Protein AF-A0A5K1GRA2-F1 (afdb_monomer)

Organism: NCBI:txid210225

Solvent-accessible surface area (backbone atoms only — not comparable to full-atom values): 3528 Å² total; per-residue (Å²): 108,72,67,59,53,51,51,52,52,54,26,62,75,51,33,71,43,84,73,61,68,90,75,86,84,76,78,62,88,87,56,58,67,68,61,50,51,52,50,50,50,50,58,46,46,63,44,53,36,27,72,49,45,78,77,74,108

pLDDT: mean 94.99, std 2.97, range [82.44, 98.06]

Radius of gyration: 13.37 Å; Cα contacts (8 Å, |Δi|>4): 35; chains: 1; bounding box: 38×22×24 Å

Second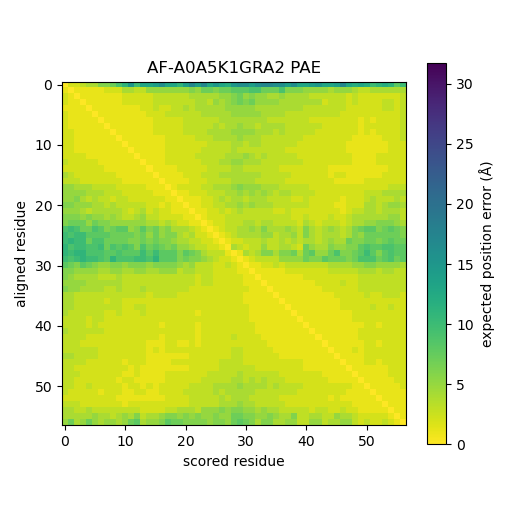ary structure (DSSP, 8-state):
-HHHHHHHHHHHHT-S-SS----PPPP-TT--HHHHHHHHHHHHHTT--SHHHHHH-

Structure (mmCIF, N/CA/C/O backbone):
data_AF-A0A5K1GRA2-F1
#
_entry.id   AF-A0A5K1GRA2-F1
#
loop_
_atom_site.group_PDB
_atom_site.id
_atom_site.type_symbol
_atom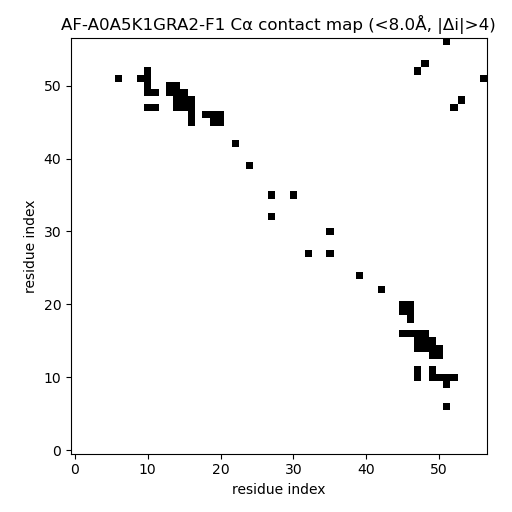_site.label_atom_id
_atom_site.label_alt_id
_atom_site.label_comp_id
_atom_site.label_asym_id
_atom_site.label_entity_id
_atom_site.label_seq_id
_atom_site.pdbx_PDB_ins_code
_atom_site.Cartn_x
_atom_site.Cartn_y
_atom_site.Cartn_z
_atom_site.occupancy
_atom_site.B_iso_or_equiv
_atom_site.auth_seq_id
_atom_site.auth_comp_id
_atom_site.auth_asym_id
_atom_site.auth_atom_id
_atom_site.pdbx_PDB_model_num
ATOM 1 N N . GLU A 1 1 ? 13.788 1.803 12.828 1.00 82.44 1 GLU A N 1
ATOM 2 C CA . GLU A 1 1 ? 14.056 2.588 11.602 1.00 82.44 1 GLU A CA 1
ATOM 3 C C . GLU A 1 1 ? 14.600 1.727 10.466 1.00 82.44 1 GLU A C 1
ATOM 5 O O . GLU A 1 1 ? 13.917 1.631 9.460 1.00 82.44 1 GLU A O 1
ATOM 10 N N . LEU A 1 2 ? 15.725 1.014 10.635 1.00 94.12 2 LEU A N 1
ATOM 11 C CA . LEU A 1 2 ? 16.290 0.150 9.578 1.00 94.12 2 LEU A CA 1
ATOM 12 C C . LEU A 1 2 ? 15.285 -0.848 8.969 1.00 94.12 2 LEU A C 1
ATOM 14 O O . LEU A 1 2 ? 15.163 -0.930 7.753 1.00 94.12 2 LEU A O 1
ATOM 18 N N . LEU A 1 3 ? 14.558 -1.598 9.806 1.00 94.38 3 LEU A N 1
ATOM 19 C CA . LEU A 1 3 ? 13.620 -2.618 9.321 1.00 94.38 3 LEU A CA 1
ATOM 20 C C . LEU A 1 3 ? 12.444 -2.010 8.545 1.00 94.38 3 LEU A C 1
ATOM 22 O O . LEU A 1 3 ? 12.056 -2.543 7.514 1.00 94.38 3 LEU A O 1
ATOM 26 N N . ALA A 1 4 ? 11.910 -0.881 9.017 1.00 94.31 4 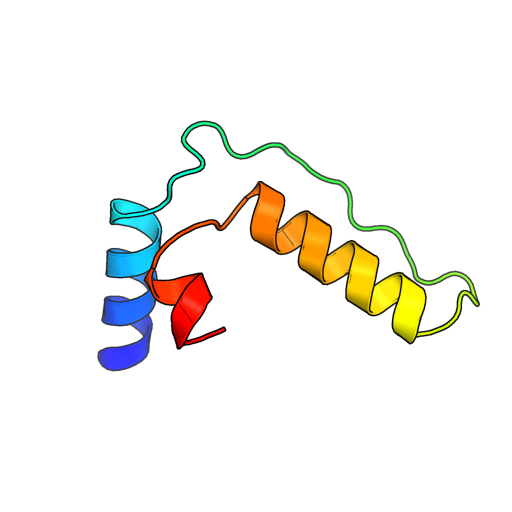ALA A N 1
ATOM 27 C CA . ALA A 1 4 ? 10.819 -0.185 8.340 1.00 94.31 4 ALA A CA 1
ATOM 28 C C . ALA A 1 4 ? 11.265 0.338 6.967 1.00 94.31 4 ALA A C 1
ATOM 30 O O . ALA A 1 4 ? 10.566 0.125 5.986 1.00 94.31 4 ALA A O 1
ATOM 31 N N . PHE A 1 5 ? 12.462 0.932 6.891 1.00 95.06 5 PHE A N 1
ATOM 32 C CA . PHE A 1 5 ? 13.056 1.368 5.626 1.00 95.06 5 PHE A CA 1
ATOM 33 C C . PHE A 1 5 ? 13.250 0.207 4.644 1.00 95.06 5 PHE A C 1
ATOM 35 O O . PHE A 1 5 ? 12.928 0.334 3.469 1.00 95.06 5 PHE A O 1
ATOM 42 N N . LEU A 1 6 ? 13.750 -0.938 5.120 1.00 96.31 6 LEU A N 1
ATOM 43 C CA . LEU A 1 6 ? 13.962 -2.103 4.264 1.00 96.31 6 LEU A CA 1
ATOM 44 C C . LEU A 1 6 ? 12.640 -2.667 3.729 1.00 96.31 6 LEU A C 1
ATOM 46 O O . LEU A 1 6 ? 12.560 -3.002 2.552 1.00 96.31 6 LEU A O 1
ATOM 50 N N . LEU A 1 7 ? 11.614 -2.774 4.577 1.00 96.56 7 LEU A N 1
ATOM 51 C CA . LEU A 1 7 ? 10.301 -3.270 4.162 1.00 96.56 7 LEU A CA 1
ATOM 52 C C . LEU A 1 7 ? 9.630 -2.328 3.160 1.00 96.56 7 LEU A C 1
ATOM 54 O O . LEU A 1 7 ? 9.078 -2.808 2.176 1.00 96.56 7 LEU A O 1
ATOM 58 N N . ASP A 1 8 ? 9.719 -1.016 3.375 1.00 95.94 8 ASP A N 1
ATOM 59 C CA . ASP A 1 8 ? 9.184 -0.010 2.455 1.00 95.94 8 ASP A CA 1
ATOM 60 C C . ASP A 1 8 ? 9.930 -0.017 1.110 1.00 95.94 8 ASP A C 1
ATOM 62 O O . ASP A 1 8 ? 9.312 -0.127 0.054 1.00 95.94 8 ASP A O 1
ATOM 66 N N . GLY A 1 9 ? 11.267 -0.036 1.132 1.00 96.75 9 GLY A N 1
ATOM 67 C CA . GLY A 1 9 ? 12.075 -0.117 -0.088 1.00 96.75 9 GLY A CA 1
ATOM 68 C C . GLY A 1 9 ? 11.806 -1.391 -0.896 1.00 96.75 9 GLY A C 1
ATOM 69 O O . GLY A 1 9 ? 11.571 -1.325 -2.100 1.00 96.75 9 GLY A O 1
ATOM 70 N N . LEU A 1 10 ? 11.765 -2.554 -0.232 1.00 96.94 10 LEU A N 1
ATOM 71 C CA . LEU A 1 10 ? 11.436 -3.824 -0.890 1.00 96.94 10 LEU A CA 1
ATOM 72 C C . LEU A 1 10 ? 9.993 -3.852 -1.405 1.00 96.94 10 LEU A C 1
ATOM 74 O O . LEU A 1 10 ? 9.739 -4.434 -2.461 1.00 96.94 10 LEU A O 1
ATOM 78 N N . HIS A 1 11 ? 9.050 -3.252 -0.673 1.00 97.81 11 HIS A N 1
ATOM 79 C CA . HIS A 1 11 ? 7.669 -3.114 -1.118 1.00 97.81 11 HIS A CA 1
ATOM 80 C C . HIS A 1 11 ? 7.602 -2.334 -2.432 1.00 97.81 11 HIS A C 1
ATOM 82 O O . HIS A 1 11 ? 6.999 -2.818 -3.389 1.00 97.81 11 HIS A O 1
ATOM 88 N N . GLU A 1 12 ? 8.229 -1.160 -2.480 1.00 97.12 12 GLU A N 1
ATOM 89 C CA . GLU A 1 12 ? 8.177 -0.260 -3.631 1.00 97.12 12 GLU A CA 1
ATOM 90 C C . GLU A 1 12 ? 8.868 -0.849 -4.867 1.00 97.12 12 GLU A C 1
ATOM 92 O O . GLU A 1 12 ? 8.290 -0.830 -5.958 1.00 97.12 12 GLU A O 1
ATOM 97 N N . ASP A 1 13 ? 10.040 -1.471 -4.702 1.00 97.50 13 ASP A N 1
ATOM 98 C CA . ASP A 1 13 ? 10.754 -2.134 -5.802 1.00 97.50 13 ASP A CA 1
ATOM 99 C C . ASP A 1 13 ? 9.938 -3.289 -6.409 1.00 97.50 13 ASP A C 1
ATOM 101 O O . ASP A 1 13 ? 9.925 -3.503 -7.629 1.00 97.50 13 ASP A O 1
ATOM 105 N N . LEU A 1 14 ? 9.221 -4.032 -5.561 1.00 97.12 14 LEU A N 1
ATOM 106 C CA . LEU A 1 14 ? 8.428 -5.199 -5.950 1.00 97.12 14 LEU A CA 1
ATOM 107 C C . LEU A 1 14 ? 6.942 -4.883 -6.154 1.00 97.12 14 LEU A C 1
ATOM 109 O O . LEU A 1 14 ? 6.144 -5.807 -6.343 1.00 97.12 14 LEU A O 1
ATOM 113 N N . ASN A 1 15 ? 6.555 -3.606 -6.149 1.00 98.06 15 ASN A N 1
ATOM 114 C CA . ASN A 1 15 ? 5.168 -3.218 -6.342 1.00 98.06 15 ASN A CA 1
ATOM 115 C C . ASN A 1 15 ? 4.726 -3.552 -7.777 1.00 98.06 15 ASN A C 1
ATOM 117 O O . ASN A 1 15 ? 5.316 -3.113 -8.775 1.00 98.06 15 ASN A O 1
ATOM 121 N N . ARG A 1 16 ? 3.685 -4.375 -7.882 1.00 97.81 16 ARG A N 1
ATOM 122 C CA . ARG A 1 16 ? 3.037 -4.820 -9.119 1.00 97.81 16 ARG A CA 1
ATOM 123 C C . ARG A 1 16 ? 2.261 -3.665 -9.759 1.00 97.81 16 ARG A C 1
ATOM 125 O O . ARG A 1 16 ? 2.157 -3.612 -10.985 1.00 97.81 16 ARG A O 1
ATOM 132 N N . VAL A 1 17 ? 1.806 -2.689 -8.966 1.00 95.94 17 VAL A N 1
ATOM 133 C CA . VAL A 1 17 ? 1.179 -1.453 -9.455 1.00 95.94 17 VAL A CA 1
ATOM 134 C C . VAL A 1 17 ? 2.250 -0.486 -9.964 1.00 95.94 17 VAL A C 1
ATOM 136 O O . VAL A 1 17 ? 2.948 0.161 -9.189 1.00 95.94 17 VAL A O 1
ATOM 139 N N . LYS A 1 18 ? 2.376 -0.357 -11.290 1.00 94.12 18 LYS A N 1
ATOM 140 C CA . LYS A 1 18 ? 3.368 0.542 -11.920 1.00 94.12 18 LYS A CA 1
ATOM 141 C C . LYS A 1 18 ? 2.892 1.983 -12.067 1.00 94.12 18 LYS A C 1
ATOM 143 O O . LYS A 1 18 ? 3.695 2.907 -11.981 1.00 94.12 18 LYS A O 1
ATOM 148 N N . LEU A 1 19 ? 1.592 2.177 -12.269 1.00 96.12 19 LEU A N 1
ATOM 149 C CA . LEU A 1 19 ? 0.962 3.492 -12.291 1.00 96.12 19 LEU A CA 1
ATOM 150 C C . LEU A 1 19 ? 0.008 3.572 -11.106 1.00 96.12 19 LEU A C 1
ATOM 152 O O . LEU A 1 19 ? -1.073 2.992 -11.150 1.00 96.12 19 LEU A O 1
ATOM 156 N N . LYS A 1 20 ? 0.419 4.262 -10.041 1.00 95.38 20 LYS A N 1
ATOM 157 C CA . LYS A 1 20 ? -0.397 4.390 -8.832 1.00 95.38 20 LYS A CA 1
ATOM 158 C C . LYS A 1 20 ? -1.572 5.336 -9.113 1.00 95.38 20 LYS A C 1
ATOM 160 O O . LYS A 1 20 ? -1.324 6.525 -9.333 1.00 95.38 20 LYS A O 1
ATOM 165 N N . PRO A 1 21 ? -2.831 4.860 -9.109 1.00 95.25 21 PRO A N 1
ATOM 166 C CA . PRO A 1 21 ? -3.973 5.745 -9.280 1.00 95.25 21 PRO A CA 1
ATOM 167 C C . PRO A 1 21 ? -4.069 6.710 -8.095 1.00 95.25 21 PRO A C 1
ATOM 169 O O . PRO A 1 21 ? -3.798 6.341 -6.947 1.00 95.25 21 PRO A O 1
ATOM 172 N N . TYR A 1 22 ? -4.476 7.947 -8.371 1.00 95.19 22 TYR A N 1
ATOM 173 C CA . TYR A 1 22 ? -4.944 8.839 -7.320 1.00 95.19 22 TYR A CA 1
ATOM 174 C C . TYR A 1 22 ? -6.349 8.401 -6.912 1.00 95.19 22 TYR A C 1
ATOM 176 O O . TYR A 1 22 ? -7.229 8.260 -7.761 1.00 95.19 22 TYR A O 1
ATOM 184 N N . ILE A 1 23 ? -6.539 8.164 -5.620 1.00 93.62 23 ILE A N 1
ATOM 185 C CA . ILE A 1 23 ? -7.822 7.774 -5.045 1.00 93.62 23 ILE A CA 1
ATOM 186 C C . ILE A 1 23 ? -8.104 8.755 -3.918 1.00 93.62 23 ILE A C 1
ATOM 188 O O . ILE A 1 23 ? -7.298 8.889 -2.996 1.00 93.62 23 ILE A O 1
ATOM 192 N N . GLU A 1 24 ? -9.225 9.458 -4.022 1.00 92.94 24 GLU A N 1
ATOM 193 C CA . GLU A 1 24 ? -9.691 10.361 -2.979 1.00 92.94 24 GLU A CA 1
ATOM 194 C C . GLU A 1 24 ? -10.248 9.544 -1.808 1.00 92.94 24 GLU A C 1
ATOM 196 O O . GLU A 1 24 ? -11.108 8.676 -1.986 1.00 92.94 24 GLU A O 1
ATOM 201 N N . SER A 1 25 ? -9.736 9.806 -0.606 1.00 88.38 25 SER A N 1
ATOM 202 C CA . SER A 1 25 ? -10.261 9.197 0.612 1.00 88.38 25 SER A CA 1
ATOM 203 C C . SER A 1 25 ? -11.644 9.757 0.898 1.00 88.38 25 SER A C 1
ATOM 205 O O . SER A 1 25 ? -11.829 10.968 0.983 1.00 88.38 25 SER A O 1
ATOM 207 N N . LYS A 1 26 ? -12.614 8.864 1.076 1.00 89.38 26 LYS A N 1
ATOM 208 C CA . LYS A 1 26 ? -13.959 9.248 1.493 1.00 89.38 26 LYS A CA 1
ATOM 209 C C . LYS A 1 26 ? -14.048 9.248 3.007 1.00 89.38 26 LYS A C 1
ATOM 211 O O . LYS A 1 26 ? -13.503 8.362 3.666 1.00 89.38 26 LYS A O 1
ATOM 216 N N . GLU A 1 27 ? -14.788 10.214 3.528 1.00 91.88 27 GLU A N 1
ATOM 217 C CA . GLU A 1 27 ? -15.167 10.234 4.933 1.00 91.88 27 GLU A CA 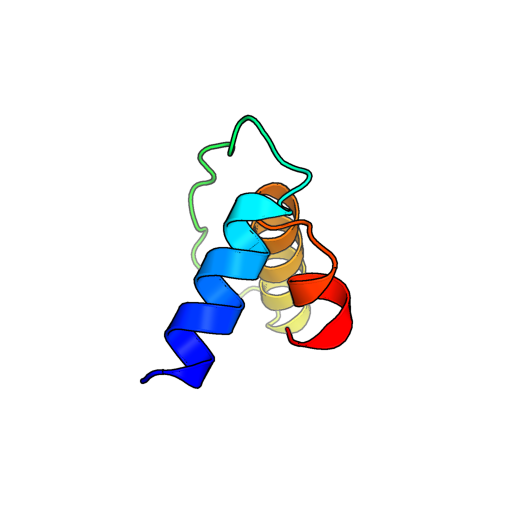1
ATOM 218 C C . GLU A 1 27 ? -16.168 9.102 5.239 1.00 91.88 27 GLU A C 1
ATOM 220 O O . GLU A 1 27 ? -17.032 8.802 4.401 1.00 91.88 27 GLU A O 1
ATOM 225 N N . PRO A 1 28 ? -16.104 8.484 6.434 1.00 90.44 28 PRO A N 1
ATOM 226 C CA . PRO A 1 28 ? -17.010 7.407 6.829 1.00 90.44 28 PRO A CA 1
ATOM 227 C C . PRO A 1 28 ? -18.491 7.801 6.774 1.00 90.44 28 PRO A C 1
ATOM 229 O O . PRO A 1 28 ? -19.324 6.956 6.476 1.00 90.44 28 PRO A O 1
ATOM 232 N N . ASN A 1 29 ? -18.846 9.070 7.018 1.00 91.69 29 ASN A N 1
ATOM 233 C CA . ASN A 1 29 ? -20.210 9.616 6.878 1.00 91.69 29 ASN A CA 1
ATOM 234 C C . ASN A 1 29 ? -21.332 8.764 7.524 1.00 91.69 29 ASN A C 1
ATOM 236 O O . ASN A 1 29 ? -22.443 8.692 7.003 1.00 91.69 29 ASN A O 1
ATOM 240 N N . GLY A 1 30 ? -21.048 8.111 8.658 1.00 93.50 30 GLY A N 1
ATOM 241 C CA . GLY A 1 30 ? -21.999 7.242 9.370 1.00 93.50 30 G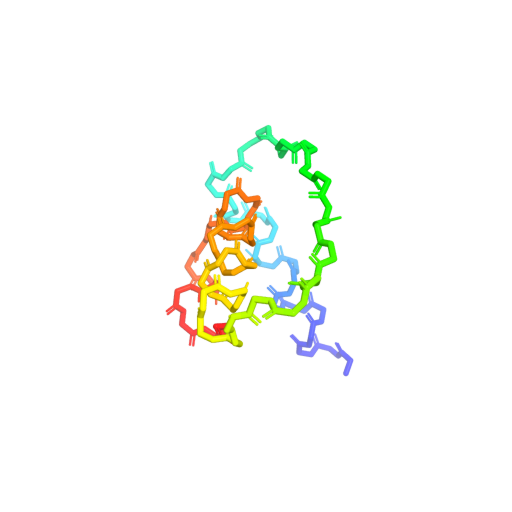LY A CA 1
ATOM 242 C C . GLY A 1 30 ? -22.180 5.844 8.766 1.00 93.50 30 GLY A C 1
ATOM 243 O O . GLY A 1 30 ? -23.078 5.115 9.184 1.00 93.50 30 GLY A O 1
ATOM 244 N N . ARG A 1 31 ? -21.349 5.465 7.789 1.00 95.38 31 ARG A N 1
ATOM 245 C CA . ARG A 1 31 ? -21.293 4.109 7.233 1.00 95.38 31 ARG A CA 1
ATOM 246 C C . ARG A 1 31 ? -20.715 3.123 8.255 1.00 95.38 31 ARG A C 1
ATOM 248 O O . ARG A 1 31 ? -19.943 3.541 9.118 1.00 95.38 31 ARG A O 1
ATOM 255 N N . PRO A 1 32 ? -21.039 1.824 8.142 1.00 96.69 32 PRO A N 1
ATOM 256 C CA . PRO A 1 32 ? -20.458 0.798 8.999 1.00 96.69 32 PRO A CA 1
ATOM 257 C C . PRO A 1 32 ? -18.934 0.727 8.864 1.00 96.69 32 PRO A C 1
ATOM 259 O O . PRO A 1 32 ? -18.404 0.753 7.750 1.00 96.69 32 PRO A O 1
ATOM 262 N N . ASP A 1 33 ? -18.242 0.549 9.990 1.00 95.75 33 ASP A N 1
ATOM 263 C CA . ASP A 1 33 ? -16.778 0.458 10.028 1.00 95.75 33 ASP A CA 1
ATOM 264 C C . ASP A 1 33 ? -16.235 -0.662 9.129 1.00 95.75 33 ASP A C 1
ATOM 266 O O . ASP A 1 33 ? -15.202 -0.486 8.493 1.00 95.75 33 ASP A O 1
ATOM 270 N N . GLU A 1 34 ? -16.942 -1.793 9.022 1.00 96.56 34 GLU A N 1
ATOM 271 C CA . GLU A 1 34 ? -16.538 -2.921 8.170 1.00 96.56 34 GLU A CA 1
ATOM 272 C C . GLU A 1 34 ? -16.511 -2.542 6.681 1.00 96.56 34 GLU A C 1
ATOM 274 O O . GLU A 1 34 ? -15.552 -2.856 5.974 1.00 96.56 34 GLU A O 1
ATOM 279 N N . GLU A 1 35 ? -17.520 -1.806 6.207 1.00 95.44 35 GLU A N 1
ATOM 280 C CA . GLU A 1 35 ? -17.569 -1.338 4.819 1.00 95.44 35 GLU A CA 1
ATOM 281 C C . GLU A 1 35 ? -16.467 -0.318 4.534 1.00 95.44 35 GLU A C 1
ATOM 283 O O . GLU A 1 35 ? -15.837 -0.343 3.475 1.00 95.44 35 GLU A O 1
ATOM 288 N N . VAL A 1 36 ? -16.232 0.583 5.486 1.00 95.94 36 VAL A N 1
ATOM 289 C CA . VAL A 1 36 ? -15.210 1.626 5.386 1.00 95.94 36 VAL A CA 1
ATOM 290 C C . VAL A 1 36 ? -13.810 1.004 5.403 1.00 95.94 36 VAL A C 1
ATOM 292 O O . VAL A 1 36 ? -12.971 1.353 4.572 1.00 95.94 36 VAL A O 1
ATOM 295 N N . ALA A 1 37 ? -13.566 0.030 6.281 1.00 95.62 37 ALA A N 1
ATOM 296 C CA . ALA A 1 37 ? -12.313 -0.713 6.349 1.00 95.62 37 ALA A CA 1
ATOM 297 C C . ALA A 1 37 ? -12.055 -1.517 5.066 1.00 95.62 37 ALA A C 1
ATOM 299 O O . ALA A 1 37 ? -10.943 -1.484 4.535 1.00 95.62 37 ALA A O 1
ATOM 300 N N . ALA A 1 38 ? -13.077 -2.190 4.528 1.00 95.88 38 ALA A N 1
ATOM 301 C CA . ALA A 1 38 ? -12.970 -2.911 3.264 1.00 95.88 38 ALA A CA 1
ATOM 302 C C . ALA A 1 38 ? -12.648 -1.969 2.092 1.00 95.88 38 ALA A C 1
ATOM 304 O O . ALA A 1 38 ? -11.794 -2.291 1.263 1.00 95.88 38 ALA A O 1
ATOM 305 N N . GLU A 1 39 ? -13.276 -0.789 2.039 1.00 95.81 39 GLU A N 1
ATOM 306 C CA . GLU A 1 39 ? -12.974 0.232 1.032 1.00 95.81 39 GLU A CA 1
ATOM 307 C C . GLU A 1 39 ? -11.539 0.759 1.163 1.00 95.81 39 GLU A C 1
ATOM 309 O O . GLU A 1 39 ? -10.822 0.828 0.163 1.00 95.81 39 GLU A O 1
ATOM 314 N N . TYR A 1 40 ? -11.077 1.072 2.376 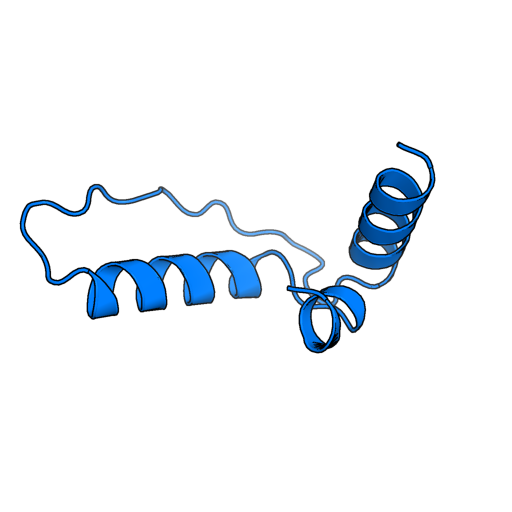1.00 95.75 40 TYR A N 1
ATOM 315 C CA . TYR A 1 40 ? -9.694 1.504 2.583 1.00 95.75 40 TYR A CA 1
ATOM 316 C C . TYR A 1 40 ? -8.686 0.422 2.201 1.00 95.75 40 TYR A C 1
ATOM 318 O O . TYR A 1 40 ? -7.690 0.731 1.547 1.00 95.75 40 TYR A O 1
ATOM 326 N N . TRP A 1 41 ? -8.952 -0.845 2.529 1.00 96.31 41 TRP A N 1
ATOM 327 C CA . TRP A 1 41 ? -8.072 -1.946 2.142 1.00 96.31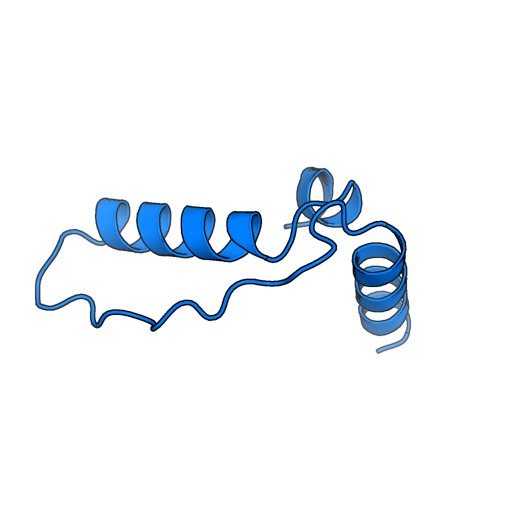 41 TRP A CA 1
ATOM 328 C C . TRP A 1 41 ? -8.039 -2.164 0.628 1.00 96.31 41 TRP A C 1
ATOM 330 O O . TRP A 1 41 ? -6.976 -2.394 0.048 1.00 96.31 41 TRP A O 1
ATOM 340 N N . ALA A 1 42 ? -9.186 -2.045 -0.044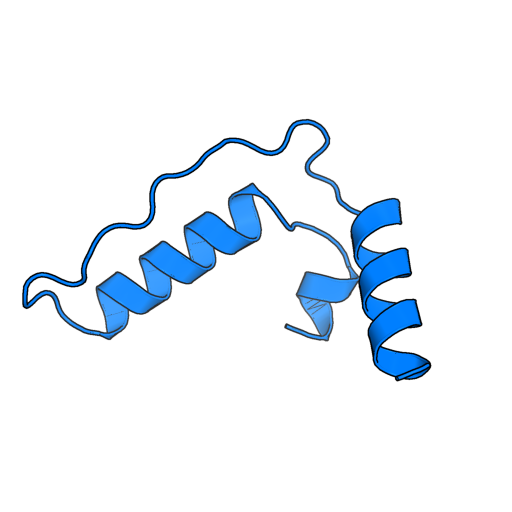 1.00 95.94 42 ALA A N 1
ATOM 341 C CA . ALA A 1 42 ? -9.248 -2.098 -1.499 1.00 95.94 42 ALA A CA 1
ATOM 342 C C . ALA A 1 42 ? -8.445 -0.953 -2.140 1.00 95.94 42 ALA A C 1
ATOM 344 O O . ALA A 1 42 ? -7.652 -1.196 -3.052 1.00 95.94 42 ALA A O 1
ATOM 345 N N . ASN A 1 43 ? -8.588 0.271 -1.624 1.00 96.50 43 ASN A N 1
ATOM 346 C CA . ASN A 1 43 ? -7.846 1.443 -2.091 1.00 96.50 43 ASN A CA 1
ATOM 347 C C . ASN A 1 43 ? -6.336 1.313 -1.844 1.00 96.50 43 ASN A C 1
ATOM 349 O O . ASN A 1 43 ? -5.537 1.699 -2.698 1.00 96.50 43 ASN A O 1
ATOM 353 N N . HIS A 1 44 ? -5.943 0.740 -0.703 1.00 96.44 44 HIS A N 1
ATOM 354 C CA . HIS A 1 44 ? -4.549 0.428 -0.392 1.00 96.44 44 HIS A CA 1
ATOM 355 C C . HIS A 1 44 ? -3.972 -0.554 -1.409 1.00 96.44 44 HIS A C 1
ATOM 357 O O . HIS A 1 44 ? -2.996 -0.226 -2.080 1.00 96.44 44 HIS A O 1
ATOM 363 N N . LYS A 1 45 ? -4.623 -1.704 -1.623 1.00 96.25 45 LYS A N 1
ATOM 364 C CA . LYS A 1 45 ? -4.160 -2.719 -2.585 1.00 96.25 45 LYS A CA 1
ATOM 365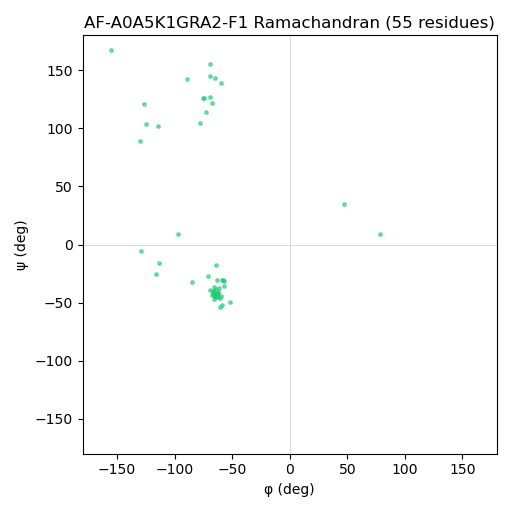 C C . LYS A 1 45 ? -4.140 -2.232 -4.033 1.00 96.25 45 LYS A C 1
ATOM 367 O O . LYS A 1 45 ? -3.280 -2.645 -4.801 1.00 96.25 45 LYS A O 1
ATOM 372 N N . ALA A 1 46 ? -5.029 -1.315 -4.414 1.00 96.81 46 ALA A N 1
ATOM 373 C CA . ALA A 1 46 ? -5.023 -0.708 -5.748 1.00 96.81 46 ALA A CA 1
ATOM 374 C C . ALA A 1 46 ? -3.756 0.122 -6.042 1.00 96.81 46 ALA A C 1
ATOM 376 O O . ALA A 1 46 ? -3.477 0.431 -7.200 1.00 96.81 46 ALA A O 1
ATOM 377 N N . ARG A 1 47 ? -2.999 0.505 -5.006 1.00 97.44 47 ARG A N 1
ATOM 378 C CA . ARG A 1 47 ? -1.759 1.293 -5.106 1.00 97.44 47 ARG A CA 1
ATOM 379 C C . ARG A 1 47 ? -0.527 0.528 -4.621 1.00 97.44 47 ARG A C 1
ATOM 381 O O . ARG A 1 47 ? 0.580 0.832 -5.065 1.00 97.44 47 ARG A O 1
ATOM 388 N N . ASN A 1 48 ? -0.731 -0.439 -3.733 1.00 97.19 48 ASN A N 1
ATOM 389 C CA . ASN A 1 48 ? 0.289 -1.176 -3.007 1.00 97.19 48 ASN A CA 1
ATOM 390 C C . ASN A 1 48 ? 0.000 -2.674 -3.142 1.00 97.19 48 ASN A C 1
ATOM 392 O O . ASN A 1 48 ? -0.696 -3.261 -2.318 1.00 97.19 48 ASN A O 1
ATOM 396 N N . ASP A 1 49 ? 0.536 -3.292 -4.192 1.00 97.50 49 ASP A N 1
ATOM 397 C CA . ASP A 1 49 ? 0.383 -4.727 -4.440 1.00 97.50 49 ASP A CA 1
ATOM 398 C C . ASP A 1 49 ? 1.770 -5.350 -4.582 1.00 97.50 49 ASP A C 1
ATOM 400 O O . ASP A 1 49 ? 2.447 -5.166 -5.586 1.00 97.50 49 ASP A O 1
ATOM 404 N N . SER A 1 50 ? 2.242 -6.052 -3.558 1.00 97.44 50 SER A N 1
ATOM 405 C CA . SER A 1 50 ? 3.563 -6.685 -3.575 1.00 97.44 50 SER A CA 1
ATOM 406 C C . SER A 1 50 ? 3.593 -7.864 -2.616 1.00 97.44 50 SER A C 1
ATOM 408 O O . SER A 1 50 ? 2.771 -7.944 -1.705 1.00 97.44 50 SER A O 1
ATOM 410 N N . ILE A 1 51 ? 4.633 -8.687 -2.725 1.00 96.69 51 ILE A N 1
ATOM 411 C CA . ILE A 1 51 ? 4.878 -9.759 -1.758 1.00 96.69 51 ILE A CA 1
ATOM 412 C C . ILE A 1 51 ? 5.024 -9.241 -0.316 1.00 96.69 51 ILE A C 1
ATOM 414 O O . ILE A 1 51 ? 4.646 -9.931 0.619 1.00 96.69 51 ILE A O 1
ATOM 418 N N . ILE A 1 52 ? 5.525 -8.018 -0.113 1.00 97.00 52 ILE A N 1
ATOM 419 C CA . ILE A 1 52 ? 5.637 -7.439 1.233 1.00 97.00 52 ILE A CA 1
ATOM 420 C C . ILE A 1 52 ? 4.255 -7.124 1.812 1.00 97.00 52 ILE A C 1
ATOM 422 O O . ILE A 1 52 ? 4.020 -7.376 2.988 1.00 97.00 52 ILE A O 1
ATOM 426 N N . VAL A 1 53 ? 3.326 -6.632 0.988 1.00 95.44 53 VAL A N 1
ATOM 427 C CA . VAL A 1 53 ? 1.932 -6.402 1.408 1.00 95.44 53 VAL A CA 1
ATOM 428 C C . VAL A 1 53 ? 1.279 -7.738 1.748 1.00 95.44 53 VAL A C 1
ATOM 430 O O . VAL A 1 53 ? 0.688 -7.858 2.807 1.00 95.44 53 VAL A O 1
ATOM 433 N N . ASP A 1 54 ? 1.482 -8.764 0.919 1.00 94.50 54 ASP A N 1
ATOM 434 C CA . ASP A 1 54 ? 0.874 -10.089 1.104 1.00 94.50 54 ASP A CA 1
ATOM 435 C C . ASP A 1 54 ? 1.238 -10.761 2.450 1.00 94.50 54 ASP A C 1
ATOM 437 O O . ASP A 1 54 ? 0.446 -11.541 2.980 1.00 94.50 54 ASP A O 1
ATOM 441 N N . PHE A 1 55 ? 2.431 -10.495 3.002 1.00 95.31 55 PHE A N 1
ATOM 442 C CA . PHE A 1 55 ? 2.944 -11.175 4.204 1.00 95.31 55 PHE A CA 1
ATOM 443 C C . PHE A 1 55 ? 3.105 -10.285 5.440 1.00 95.31 55 PHE A C 1
ATOM 445 O O . PHE A 1 55 ? 3.308 -10.815 6.535 1.00 95.31 55 PHE A O 1
ATOM 452 N N . CYS A 1 56 ? 3.093 -8.959 5.294 1.00 91.81 56 CYS A N 1
ATOM 453 C CA . CYS A 1 56 ? 3.457 -8.044 6.379 1.00 91.81 56 CYS A CA 1
ATOM 454 C C . CYS A 1 56 ? 2.441 -6.925 6.645 1.00 91.81 56 CYS A C 1
ATOM 456 O O . CYS A 1 56 ? 2.658 -6.175 7.599 1.00 91.81 56 CYS A O 1
ATOM 458 N N . GLN A 1 57 ? 1.381 -6.786 5.840 1.00 84.88 57 GLN A N 1
ATOM 459 C CA . GLN A 1 57 ? 0.353 -5.745 5.986 1.00 84.88 57 GLN A CA 1
ATOM 460 C C . GLN A 1 57 ? -1.046 -6.356 5.944 1.00 84.88 57 GLN A C 1
ATOM 462 O O . GLN A 1 57 ? -1.865 -5.950 6.794 1.00 84.88 57 GLN A O 1
#

InterPro domains:
  IPR038765 Papain-like cysteine peptidase superfamily [SSF54001] (1-56)

Nearest PDB structures (foldseek):
  6cpm-assembly2_D  TM=9.700E-01  e=3.118E-05  Homo sapiens
  7r2g-assembly2_B  TM=9.874E-01  e=5.144E-05  Homo sapiens
  6cpm-assembly1_C  TM=9.713E-01  e=6.374E-05  Homo sapiens
  8oyp-assembly1_A  TM=9.151E-01  e=7.354E-05  Homo sapiens
  3nhe-assembly1_A  TM=9.119E-01  e=6.655E-03  Homo sapiens

Foldseek 3Di:
DVVVVVLVVQQVVFFPQPDADDDDQDDCPPPDPVVSVVVVVVSCCSRGPGPSVVPPD

Sequence (57 aa):
ELLAFLLDGLHEDLNRVKLKPYIESKEPNGRPDEEVAAEYWANHKARNDSIIVDFCQ

Mean predicted aligned error: 3.01 Å